Protein AF-A0A522MQN7-F1 (afdb_monomer_lite)

Radius of gyration: 11.43 Å; chains: 1; bounding box: 23×26×32 Å

Secondary structure (DSSP, 8-state):
-EEEEETTTSHHHHHHHHHHTTTSEEEEEESS-SSEE--TTSTT--------

Foldseek 3Di:
DEAEFEPCVDPVNVVVCVVQVVPYHYQYEYCPDDDHHFDPPDPPGDDPPDDD

Sequence (52 aa):
MRILMIGATGLLGTETAGLLSHDHEVIGASRKGPALTVDFSGRESSAALNPQ

pLDDT: mean 74.25, std 18.44, range [35.38, 94.69]

Structure (mmCIF, N/CA/C/O backbone):
data_AF-A0A522MQN7-F1
#
_entry.id   AF-A0A522MQN7-F1
#
loop_
_atom_site.group_PDB
_atom_site.id
_atom_site.type_symbol
_atom_site.label_atom_id
_atom_site.label_alt_id
_atom_site.label_comp_id
_atom_site.label_asym_id
_atom_site.label_entity_id
_atom_site.label_seq_id
_atom_site.pdbx_PDB_ins_code
_atom_site.Cartn_x
_atom_site.Cartn_y
_atom_site.Cartn_z
_atom_site.occupancy
_atom_site.B_iso_or_equiv
_atom_site.auth_seq_id
_atom_site.auth_comp_id
_atom_site.auth_asym_id
_atom_site.auth_atom_id
_atom_site.pdbx_PDB_model_num
ATOM 1 N N . MET A 1 1 ? -16.654 -5.796 2.555 1.00 89.00 1 MET A N 1
ATOM 2 C CA . MET A 1 1 ? -16.513 -5.284 1.169 1.00 89.00 1 MET A CA 1
ATOM 3 C C . MET A 1 1 ? -15.052 -5.427 0.759 1.00 89.00 1 MET A C 1
ATOM 5 O O . MET A 1 1 ? -14.208 -5.390 1.648 1.00 89.00 1 MET A O 1
ATOM 9 N N . ARG A 1 2 ? -14.754 -5.628 -0.531 1.00 87.88 2 ARG A N 1
ATOM 10 C CA . ARG A 1 2 ? -13.377 -5.746 -1.041 1.00 87.88 2 ARG A CA 1
ATOM 11 C C . ARG A 1 2 ? -12.954 -4.449 -1.724 1.00 87.88 2 ARG A C 1
ATOM 13 O O . ARG A 1 2 ? -13.719 -3.926 -2.531 1.00 87.88 2 ARG A O 1
ATOM 20 N N . ILE A 1 3 ? -11.764 -3.945 -1.401 1.00 88.44 3 ILE A N 1
ATOM 21 C CA . ILE A 1 3 ? -11.228 -2.681 -1.923 1.00 88.44 3 ILE A CA 1
ATOM 22 C C 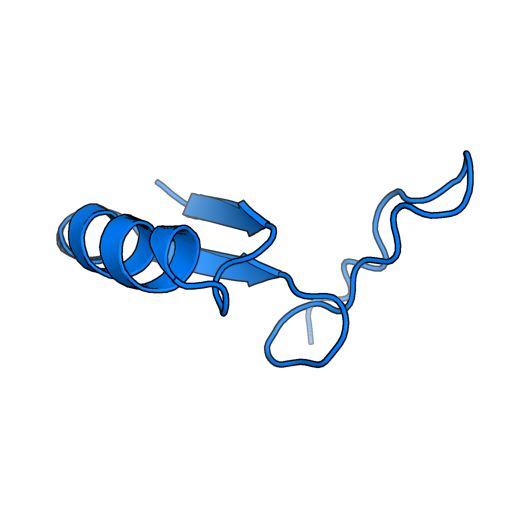. ILE A 1 3 ? -9.931 -2.967 -2.677 1.00 88.44 3 ILE A C 1
ATOM 24 O O . ILE A 1 3 ? -8.966 -3.440 -2.086 1.00 88.44 3 ILE A O 1
ATOM 28 N N . LEU A 1 4 ? -9.893 -2.656 -3.975 1.00 88.31 4 LEU A N 1
ATOM 29 C CA . LEU A 1 4 ? -8.651 -2.635 -4.749 1.00 88.31 4 LEU A CA 1
ATOM 30 C C . LEU A 1 4 ? -7.996 -1.265 -4.593 1.00 88.31 4 LEU A C 1
ATOM 32 O O . LEU A 1 4 ? -8.591 -0.247 -4.945 1.00 88.31 4 LEU A O 1
ATOM 36 N N . MET A 1 5 ? -6.767 -1.244 -4.094 1.00 85.44 5 MET A N 1
ATOM 37 C CA . MET A 1 5 ? -6.081 -0.014 -3.737 1.00 85.44 5 MET A CA 1
ATOM 38 C C . MET A 1 5 ? -4.772 0.152 -4.497 1.00 85.44 5 MET A C 1
ATOM 40 O O . MET A 1 5 ? -3.836 -0.627 -4.338 1.00 85.44 5 MET A O 1
ATOM 44 N N . ILE A 1 6 ? -4.687 1.211 -5.296 1.00 87.12 6 ILE A N 1
ATOM 45 C CA . ILE A 1 6 ? -3.541 1.478 -6.166 1.00 87.12 6 ILE A CA 1
ATOM 46 C C . ILE A 1 6 ? -2.567 2.432 -5.486 1.00 87.12 6 ILE A C 1
ATOM 48 O O . ILE A 1 6 ? -2.962 3.465 -4.957 1.00 87.12 6 ILE A O 1
ATOM 52 N N . GLY A 1 7 ? -1.280 2.090 -5.519 1.00 85.12 7 GLY A N 1
ATOM 53 C CA . GLY A 1 7 ? -0.251 2.834 -4.799 1.00 85.12 7 GLY A CA 1
ATOM 54 C C . GLY A 1 7 ? -0.220 2.502 -3.309 1.00 85.12 7 GLY A C 1
ATOM 55 O O . GLY A 1 7 ? 0.249 3.321 -2.525 1.00 85.12 7 GLY A O 1
ATOM 56 N N . ALA A 1 8 ? -0.675 1.303 -2.924 1.00 86.19 8 ALA A N 1
ATOM 57 C CA . ALA A 1 8 ? -0.758 0.869 -1.527 1.00 86.19 8 ALA A CA 1
ATOM 58 C C . ALA A 1 8 ? 0.586 0.865 -0.773 1.00 86.19 8 ALA A C 1
ATOM 60 O O . ALA A 1 8 ? 0.600 0.815 0.447 1.00 86.19 8 ALA A O 1
ATOM 61 N N . THR A 1 9 ? 1.710 0.958 -1.488 1.00 86.12 9 THR A N 1
ATOM 62 C CA . THR A 1 9 ? 3.063 1.004 -0.916 1.00 86.12 9 THR A CA 1
ATOM 63 C C . THR A 1 9 ? 3.626 2.423 -0.764 1.00 86.12 9 THR A C 1
ATOM 65 O O . THR A 1 9 ? 4.762 2.585 -0.324 1.00 86.12 9 THR A O 1
ATOM 68 N N . GLY A 1 10 ? 2.913 3.457 -1.225 1.00 85.88 10 GLY A N 1
ATOM 69 C CA . GLY A 1 10 ? 3.332 4.854 -1.076 1.00 85.88 10 GLY A CA 1
ATOM 70 C C . GLY A 1 10 ? 2.996 5.400 0.311 1.00 85.88 10 GLY A C 1
ATOM 71 O O . GLY A 1 10 ? 2.159 4.833 0.998 1.00 85.88 10 GLY A O 1
ATOM 72 N N . LEU A 1 11 ? 3.579 6.541 0.695 1.00 91.31 11 LEU A N 1
ATOM 73 C CA . LEU A 1 11 ? 3.371 7.151 2.020 1.00 91.31 11 LEU A CA 1
ATOM 74 C C . LEU A 1 11 ? 1.885 7.266 2.405 1.00 91.31 11 LEU A C 1
ATOM 76 O O . LEU A 1 11 ? 1.486 6.843 3.481 1.00 91.31 11 LEU A O 1
ATOM 80 N N . LEU A 1 12 ? 1.056 7.786 1.498 1.00 91.56 12 LEU A N 1
ATOM 81 C CA . LEU A 1 12 ? -0.388 7.901 1.723 1.00 91.56 12 LEU A CA 1
ATOM 82 C C . LEU A 1 12 ? -1.110 6.555 1.596 1.00 91.56 12 LEU A C 1
ATOM 84 O O . LEU A 1 12 ? -2.121 6.324 2.256 1.00 91.56 12 LEU A O 1
ATOM 88 N N . GLY A 1 13 ? -0.596 5.678 0.733 1.00 89.94 13 GLY A N 1
ATOM 89 C CA . GLY A 1 13 ? -1.181 4.373 0.476 1.00 89.94 13 GLY A CA 1
ATOM 90 C C . GLY A 1 13 ? -1.078 3.448 1.684 1.00 89.94 13 GLY A C 1
ATOM 91 O O . GLY A 1 13 ? -2.051 2.806 2.050 1.00 89.94 13 GLY A O 1
ATOM 92 N N . THR A 1 14 ? 0.062 3.435 2.361 1.00 91.19 14 THR A N 1
ATOM 93 C CA . THR A 1 14 ? 0.259 2.595 3.542 1.00 91.19 14 THR A CA 1
ATOM 94 C C . THR A 1 14 ? -0.713 2.969 4.663 1.00 91.19 14 THR A C 1
ATOM 96 O O . THR A 1 14 ? -1.428 2.105 5.168 1.00 91.19 14 THR A O 1
ATOM 99 N N . GLU A 1 15 ? -0.818 4.258 4.996 1.00 94.38 15 GLU A N 1
ATOM 100 C CA . GLU A 1 15 ? -1.709 4.726 6.069 1.00 94.38 15 GLU A CA 1
ATOM 101 C C . GLU A 1 15 ? -3.188 4.523 5.718 1.00 94.38 15 GLU A C 1
ATOM 103 O O . GLU A 1 15 ? -3.976 4.036 6.527 1.00 94.38 15 GLU A O 1
ATOM 108 N N . THR A 1 16 ? -3.568 4.829 4.475 1.00 92.12 16 THR A N 1
ATOM 109 C CA . THR A 1 16 ? -4.955 4.664 4.018 1.00 92.12 16 THR A CA 1
ATOM 110 C C . THR A 1 16 ? -5.355 3.187 3.975 1.00 92.12 16 THR A C 1
ATOM 112 O O . THR A 1 16 ? -6.463 2.844 4.385 1.00 92.12 16 THR A O 1
ATOM 115 N N . ALA A 1 17 ? -4.457 2.293 3.543 1.00 90.88 17 ALA A N 1
ATOM 116 C CA . ALA A 1 17 ? -4.693 0.853 3.586 1.00 90.88 17 ALA A CA 1
ATOM 117 C C . ALA A 1 17 ? -4.837 0.358 5.030 1.00 90.88 17 ALA A C 1
ATOM 119 O O . ALA A 1 17 ? -5.722 -0.451 5.298 1.00 90.88 17 ALA A O 1
ATOM 120 N N . GLY A 1 18 ? -4.023 0.867 5.961 1.00 91.25 18 GLY A N 1
ATOM 121 C CA . GLY A 1 18 ? -4.111 0.538 7.384 1.00 91.25 18 GLY A CA 1
ATOM 122 C C . GLY A 1 18 ? -5.465 0.903 7.995 1.00 91.25 18 GLY A C 1
ATOM 123 O O . GLY A 1 18 ? -6.081 0.069 8.655 1.00 91.25 18 GLY A O 1
ATOM 124 N N . LEU A 1 19 ? -5.971 2.106 7.709 1.00 94.62 19 LEU A N 1
ATOM 125 C CA . LEU A 1 19 ? -7.288 2.546 8.181 1.00 94.62 19 LEU A CA 1
ATOM 126 C C . LEU A 1 19 ? -8.428 1.704 7.590 1.00 94.62 19 LEU A C 1
ATOM 128 O O . LEU A 1 19 ? -9.339 1.302 8.307 1.00 94.62 19 LEU A O 1
ATOM 132 N N . LEU A 1 20 ? -8.373 1.409 6.289 1.00 92.50 20 LEU A N 1
ATOM 133 C CA . LEU A 1 20 ? -9.428 0.659 5.600 1.00 92.50 20 LEU A CA 1
ATOM 134 C C . LEU A 1 20 ? -9.416 -0.840 5.928 1.00 92.50 20 LEU A C 1
ATOM 136 O O . LEU A 1 20 ? -10.466 -1.479 5.871 1.00 92.50 20 LEU A O 1
ATOM 140 N N . SER A 1 21 ? -8.258 -1.397 6.292 1.00 90.50 21 SER A N 1
ATOM 141 C CA . SER A 1 21 ? -8.112 -2.825 6.609 1.00 90.50 21 SER A CA 1
ATOM 142 C C . SER A 1 21 ? -8.825 -3.243 7.898 1.00 90.50 21 SER A C 1
ATOM 144 O O . SER A 1 21 ? -8.989 -4.437 8.134 1.00 90.50 21 SER A O 1
ATOM 146 N N . HIS A 1 22 ? -9.258 -2.287 8.729 1.00 91.50 22 HIS A N 1
ATOM 147 C CA . HIS A 1 22 ? -10.027 -2.572 9.942 1.00 91.50 22 HIS A CA 1
ATOM 148 C C . HIS A 1 22 ? -11.399 -3.189 9.623 1.00 91.50 22 HIS A C 1
ATOM 150 O O . HIS A 1 22 ? -11.814 -4.147 10.270 1.00 91.50 22 HIS A O 1
ATOM 156 N N . ASP A 1 23 ? -12.071 -2.677 8.588 1.00 94.69 23 ASP A N 1
ATOM 157 C CA . ASP A 1 23 ? -13.452 -3.053 8.251 1.00 94.69 23 ASP A CA 1
ATOM 158 C C . ASP A 1 23 ? -13.572 -3.752 6.887 1.00 94.69 23 ASP A C 1
ATOM 160 O O . ASP A 1 23 ? -14.631 -4.289 6.525 1.00 94.69 23 ASP A O 1
ATOM 164 N N . HIS A 1 24 ? -12.514 -3.709 6.074 1.00 91.50 24 HIS A N 1
ATOM 165 C CA . HIS A 1 24 ? -12.540 -4.143 4.682 1.00 91.50 24 HIS A CA 1
ATOM 166 C C . HIS A 1 24 ? -11.310 -4.969 4.309 1.00 91.50 24 HIS A C 1
ATOM 168 O O . HIS A 1 24 ? -10.211 -4.764 4.806 1.00 91.50 24 HIS A O 1
ATOM 174 N N . GLU A 1 25 ? -11.489 -5.886 3.360 1.00 89.81 25 GLU A N 1
ATOM 175 C CA . GLU A 1 25 ? -10.371 -6.610 2.761 1.00 89.81 25 GLU A CA 1
ATOM 176 C C . GLU A 1 25 ? -9.740 -5.724 1.678 1.00 89.81 25 GLU A C 1
ATOM 178 O O . GLU A 1 25 ? -10.360 -5.466 0.637 1.00 89.81 25 GLU A O 1
ATOM 183 N N . VAL A 1 26 ? -8.528 -5.228 1.942 1.00 88.56 26 VAL A N 1
ATOM 184 C CA . VAL A 1 26 ? -7.783 -4.342 1.039 1.00 88.56 26 VAL A CA 1
ATOM 185 C C . VAL A 1 26 ? -6.786 -5.152 0.212 1.00 88.56 26 VAL A C 1
ATOM 187 O O . VAL A 1 26 ? -5.863 -5.765 0.742 1.00 88.56 26 VAL A O 1
ATOM 190 N N . ILE A 1 27 ? -6.950 -5.123 -1.109 1.00 88.06 27 ILE A N 1
ATOM 191 C CA . ILE A 1 27 ? -6.044 -5.741 -2.080 1.00 88.06 27 ILE A CA 1
ATOM 192 C C . ILE A 1 27 ? -5.146 -4.641 -2.650 1.00 88.06 27 ILE A C 1
ATOM 194 O O . ILE A 1 27 ? -5.615 -3.746 -3.356 1.00 88.06 27 ILE A O 1
ATOM 198 N N . GLY A 1 28 ? -3.853 -4.689 -2.334 1.00 85.06 28 GLY A N 1
ATOM 199 C CA . GLY A 1 28 ? -2.879 -3.689 -2.771 1.00 85.06 28 GLY A CA 1
ATOM 200 C C . GLY A 1 28 ? -2.378 -3.916 -4.200 1.00 85.06 28 GLY A C 1
ATOM 201 O O . GLY A 1 28 ? -1.936 -5.000 -4.560 1.00 85.06 28 GLY A O 1
ATOM 202 N N . ALA A 1 29 ? -2.374 -2.869 -5.014 1.00 84.19 29 ALA A N 1
ATOM 203 C CA . ALA A 1 29 ? -1.739 -2.842 -6.322 1.00 84.19 29 ALA A CA 1
ATOM 204 C C . ALA A 1 29 ? -0.625 -1.791 -6.340 1.00 84.19 29 ALA A C 1
ATOM 206 O O . ALA A 1 29 ? -0.797 -0.659 -5.880 1.00 84.19 29 ALA A O 1
ATOM 207 N N . SER A 1 30 ? 0.534 -2.142 -6.887 1.00 77.31 30 SER A N 1
ATOM 208 C CA . SER A 1 30 ? 1.662 -1.218 -7.030 1.00 77.31 30 SER A CA 1
ATOM 209 C C . SER A 1 30 ? 2.417 -1.494 -8.329 1.00 77.31 30 SER A C 1
ATOM 211 O O . SER A 1 30 ? 2.202 -2.506 -8.983 1.00 77.31 30 SER A O 1
ATOM 213 N N . ARG A 1 31 ? 3.329 -0.603 -8.724 1.00 74.19 31 ARG A N 1
ATOM 214 C CA . ARG A 1 31 ? 4.191 -0.839 -9.894 1.00 74.19 31 ARG A CA 1
ATOM 215 C C . ARG A 1 31 ? 5.336 -1.824 -9.620 1.00 74.19 31 ARG A C 1
ATOM 217 O O . ARG A 1 31 ? 5.910 -2.339 -10.570 1.00 74.19 31 ARG A O 1
ATOM 224 N N . LYS A 1 32 ? 5.719 -2.048 -8.355 1.00 68.12 32 LYS A N 1
ATOM 225 C CA . LYS A 1 32 ? 6.914 -2.829 -7.963 1.00 68.12 32 LYS A CA 1
ATOM 226 C C . LYS A 1 32 ? 6.638 -3.836 -6.818 1.00 68.12 32 LYS A C 1
ATOM 228 O O . LYS A 1 32 ? 7.502 -4.049 -5.975 1.00 68.12 32 LYS A O 1
ATOM 233 N N . GLY A 1 33 ? 5.451 -4.467 -6.817 1.00 57.78 33 GLY A N 1
ATOM 234 C CA . GLY A 1 33 ? 4.997 -5.531 -5.884 1.00 57.78 33 GLY A CA 1
ATOM 235 C C . GLY A 1 33 ? 4.254 -5.038 -4.621 1.00 57.78 33 GLY A C 1
ATOM 236 O O . GLY A 1 33 ? 4.178 -3.828 -4.417 1.00 57.78 33 GLY A O 1
ATOM 237 N N . PRO A 1 34 ? 3.729 -5.909 -3.731 1.00 59.84 34 PRO A N 1
ATOM 238 C CA . PRO A 1 34 ? 3.163 -7.238 -3.949 1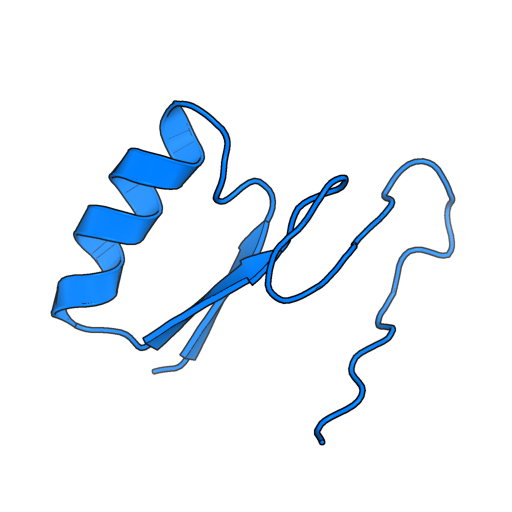.00 59.84 34 PRO A CA 1
ATOM 239 C C . PRO A 1 34 ? 1.629 -7.261 -3.725 1.00 59.84 34 PRO A C 1
ATOM 241 O O . PRO A 1 34 ? 1.134 -6.955 -2.646 1.00 59.84 34 PRO A O 1
ATOM 244 N N . ALA A 1 35 ? 0.911 -7.617 -4.791 1.00 53.88 35 ALA A N 1
ATOM 245 C CA . ALA A 1 35 ? -0.243 -8.533 -4.897 1.00 53.88 35 ALA A CA 1
ATOM 246 C C . ALA A 1 35 ? -0.730 -8.459 -6.355 1.00 53.88 35 ALA A C 1
ATOM 248 O O . ALA A 1 35 ? -0.979 -9.479 -6.985 1.00 53.88 35 ALA A O 1
ATOM 249 N N . LEU A 1 36 ? -0.735 -7.246 -6.928 1.00 60.06 36 LEU A N 1
ATOM 250 C CA . LEU A 1 36 ? -0.972 -6.983 -8.348 1.00 60.06 36 LEU A CA 1
ATOM 251 C C . LEU A 1 36 ? -0.011 -5.901 -8.865 1.00 60.06 36 LEU A C 1
ATOM 253 O O . LEU A 1 36 ? 0.098 -4.822 -8.273 1.00 60.06 36 LEU A O 1
ATOM 257 N N . THR A 1 37 ? 0.680 -6.183 -9.973 1.00 60.19 37 THR A N 1
ATOM 258 C CA . THR A 1 37 ? 1.501 -5.192 -10.683 1.00 60.19 37 THR A CA 1
ATOM 259 C C . THR A 1 37 ? 0.631 -4.442 -11.684 1.00 60.19 37 THR A C 1
ATOM 261 O O . THR A 1 37 ? 0.071 -5.066 -12.581 1.00 60.19 37 THR A O 1
ATOM 264 N N . VAL A 1 38 ? 0.509 -3.117 -11.548 1.00 59.94 38 VAL A N 1
ATOM 265 C CA . VAL A 1 38 ? -0.300 -2.292 -12.465 1.00 59.94 38 VAL A CA 1
ATOM 266 C C . VAL A 1 38 ? 0.528 -1.128 -13.001 1.00 59.94 38 VAL A C 1
ATOM 268 O O . VAL A 1 38 ? 1.013 -0.298 -12.230 1.00 59.94 38 VAL A O 1
ATOM 271 N N . ASP A 1 39 ? 0.704 -1.077 -14.322 1.00 57.94 39 ASP A N 1
ATOM 272 C CA . ASP A 1 39 ? 1.476 -0.045 -15.021 1.00 57.94 39 ASP A CA 1
ATOM 273 C C . ASP A 1 39 ? 0.558 0.918 -15.782 1.00 57.94 39 ASP A C 1
ATOM 275 O O . ASP A 1 39 ? 0.036 0.574 -16.835 1.00 57.94 39 ASP A O 1
ATOM 279 N N . 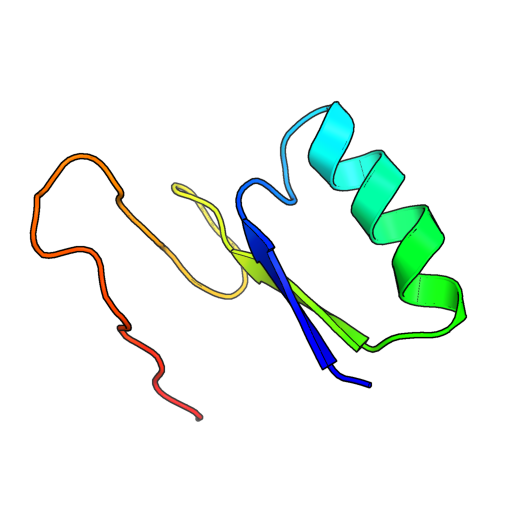PHE A 1 40 ? 0.370 2.131 -15.260 1.00 60.69 40 PHE A N 1
ATOM 280 C CA . PHE A 1 40 ? -0.507 3.168 -15.827 1.00 60.69 40 PHE A CA 1
ATOM 281 C C . PHE A 1 40 ? 0.134 4.021 -16.930 1.00 60.69 40 PHE A C 1
ATOM 283 O O . PHE A 1 40 ? -0.473 4.990 -17.380 1.00 60.69 40 PHE A O 1
ATOM 290 N N . SER A 1 41 ? 1.362 3.712 -17.355 1.00 60.59 41 SER A N 1
ATOM 291 C CA . SER A 1 41 ? 2.056 4.503 -18.380 1.00 60.59 41 SER A CA 1
ATOM 292 C C . SER A 1 41 ? 1.499 4.312 -19.801 1.00 60.59 41 SER A C 1
ATOM 294 O O . SER A 1 41 ? 1.787 5.122 -20.682 1.00 60.59 41 SER A O 1
ATOM 296 N N . GLY A 1 42 ? 0.659 3.293 -20.020 1.00 49.09 42 GLY A N 1
ATOM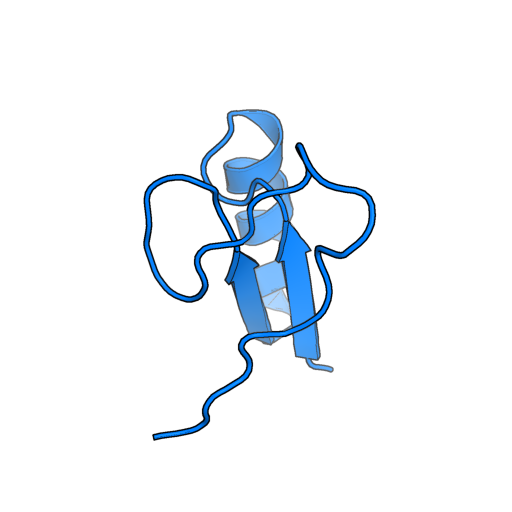 297 C CA . GLY A 1 42 ? -0.012 3.008 -21.289 1.00 49.09 42 GLY A CA 1
ATOM 298 C C . GLY A 1 42 ? -1.537 3.119 -21.201 1.00 49.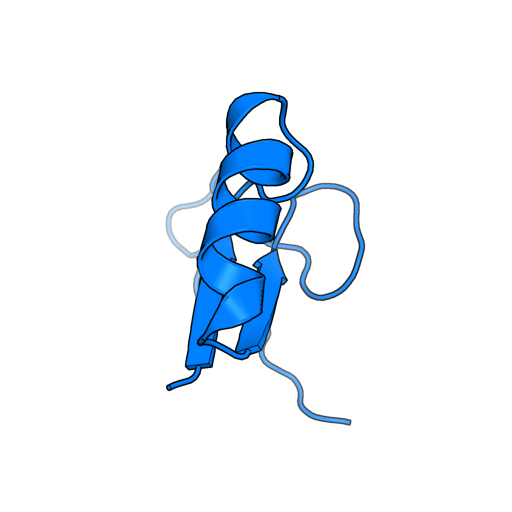09 42 GLY A C 1
ATOM 299 O O . GLY A 1 42 ? -2.148 2.793 -20.185 1.00 49.09 42 GLY A O 1
ATOM 300 N N . ARG A 1 43 ? -2.167 3.524 -22.310 1.00 52.47 43 ARG A N 1
ATOM 301 C CA . ARG A 1 43 ? -3.630 3.658 -22.486 1.00 52.47 43 ARG A CA 1
ATOM 302 C C . ARG A 1 43 ? -4.409 2.335 -22.311 1.00 52.47 43 ARG A C 1
ATOM 304 O O . ARG A 1 43 ? -5.633 2.367 -22.293 1.00 52.47 43 ARG A O 1
ATOM 311 N N . GLU A 1 44 ? -3.709 1.208 -22.159 1.00 55.03 44 GLU A N 1
ATOM 312 C CA . GLU A 1 44 ? -4.248 -0.161 -22.061 1.00 55.03 44 GLU A CA 1
ATOM 313 C C . GLU A 1 44 ? -4.022 -0.814 -20.686 1.00 55.03 44 GLU A C 1
ATOM 315 O O . GLU A 1 44 ? -4.024 -2.036 -20.551 1.00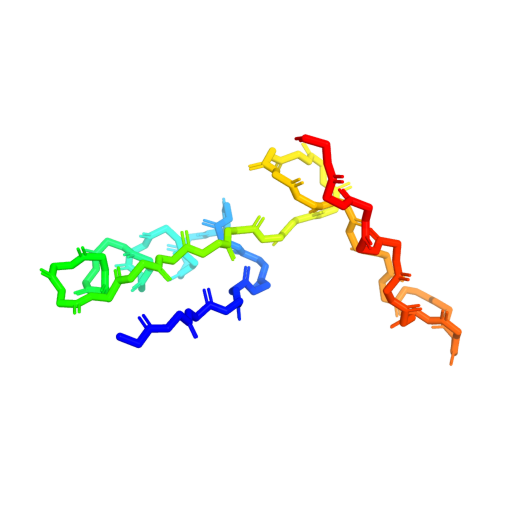 55.03 44 GLU A O 1
ATOM 320 N N . SER A 1 45 ? -3.809 -0.017 -19.637 1.00 52.53 45 SER A N 1
ATOM 321 C CA . SER A 1 45 ? -3.637 -0.547 -18.283 1.00 52.53 45 SER A CA 1
ATOM 322 C C . SER A 1 45 ? -4.968 -0.979 -17.663 1.00 52.53 45 SER A C 1
ATOM 324 O O . SER A 1 45 ? -5.542 -0.300 -16.812 1.00 52.53 45 SER A O 1
ATOM 326 N N . SER A 1 46 ? -5.493 -2.114 -18.111 1.00 46.91 46 SER A N 1
ATOM 327 C CA . SER A 1 46 ? -6.654 -2.764 -17.511 1.00 46.91 46 SER A CA 1
ATOM 328 C C . SER A 1 46 ? -6.403 -4.261 -17.361 1.00 46.91 46 SER A C 1
ATOM 330 O O . SER A 1 46 ? -6.427 -5.009 -18.331 1.00 46.91 46 SER A O 1
ATOM 332 N N . ALA A 1 47 ? -6.212 -4.661 -16.103 1.00 50.91 47 ALA A N 1
ATOM 333 C CA . ALA A 1 47 ? -6.456 -5.992 -15.554 1.00 50.91 47 ALA A CA 1
ATOM 334 C C . ALA A 1 47 ? -5.663 -7.183 -16.135 1.00 50.91 47 ALA A C 1
ATOM 336 O O . ALA A 1 47 ? -6.203 -8.020 -16.850 1.00 50.91 47 ALA A O 1
ATOM 337 N N . ALA A 1 48 ? -4.443 -7.391 -15.631 1.00 48.88 48 ALA A N 1
ATOM 338 C CA . ALA A 1 48 ? -3.950 -8.751 -15.390 1.00 48.88 48 ALA A CA 1
ATOM 339 C C . ALA A 1 48 ? -4.463 -9.225 -14.012 1.00 48.88 48 ALA A C 1
ATOM 341 O O . ALA A 1 48 ? -3.726 -9.253 -13.030 1.00 48.88 48 ALA A O 1
ATOM 342 N N . LEU A 1 49 ? -5.765 -9.509 -13.917 1.00 49.16 49 LEU A N 1
ATOM 343 C CA . LEU A 1 49 ? -6.399 -10.094 -12.729 1.00 49.16 49 LEU A CA 1
ATOM 344 C C . LEU A 1 49 ? -6.455 -11.614 -12.919 1.00 49.16 49 LEU A C 1
ATOM 346 O O . LEU A 1 49 ? -7.453 -12.133 -13.410 1.00 49.16 49 LEU A O 1
ATOM 350 N N . ASN A 1 50 ? -5.376 -12.324 -12.580 1.00 38.22 50 ASN A N 1
ATOM 351 C CA . ASN A 1 50 ? -5.378 -13.788 -12.568 1.00 38.22 50 ASN A CA 1
ATOM 352 C C . ASN A 1 50 ? -5.572 -14.279 -11.121 1.00 38.22 50 ASN A C 1
ATOM 354 O O . ASN A 1 50 ? -4.666 -14.077 -10.310 1.00 38.22 50 ASN A O 1
ATOM 358 N N . PRO A 1 51 ? -6.725 -14.874 -10.764 1.00 38.91 51 PRO A N 1
ATOM 359 C CA . PRO A 1 51 ? -6.899 -15.540 -9.484 1.00 38.91 51 PRO A CA 1
ATOM 360 C C . PRO A 1 51 ? -6.285 -16.944 -9.581 1.00 38.91 51 PRO A C 1
ATOM 362 O O . PRO A 1 51 ? -6.819 -17.818 -10.265 1.00 38.91 51 PRO A O 1
ATOM 365 N N . GLN A 1 52 ? -5.149 -17.143 -8.918 1.00 35.38 52 GLN A N 1
ATOM 366 C CA . GLN A 1 52 ? -4.653 -18.458 -8.506 1.00 35.38 52 GLN A CA 1
ATOM 367 C C . GLN A 1 52 ? -4.586 -18.450 -6.985 1.00 35.38 52 GLN A C 1
ATOM 369 O O . GLN A 1 52 ? -3.993 -17.485 -6.449 1.00 35.38 52 GLN A O 1
#